Protein AF-A0A3N5KPF3-F1 (afdb_monomer)

Nearest PDB structures (foldseek):
  2k7v-assembly1_B  TM=4.616E-01  e=2.355E+00  Escherichia coli K-12

Structure (mmCIF, N/CA/C/O backbone):
data_AF-A0A3N5KPF3-F1
#
_entry.id   AF-A0A3N5KPF3-F1
#
loop_
_atom_site.group_PDB
_atom_site.id
_atom_site.type_symbol
_atom_site.label_atom_id
_atom_site.label_alt_id
_atom_site.label_comp_id
_atom_site.label_asym_id
_atom_site.label_entity_id
_atom_site.label_seq_id
_atom_site.pdbx_PDB_ins_code
_atom_site.Cartn_x
_atom_site.Cartn_y
_atom_site.Cartn_z
_atom_site.occupancy
_atom_site.B_iso_or_equiv
_atom_site.auth_seq_id
_atom_site.auth_comp_id
_atom_site.auth_asym_id
_atom_site.auth_atom_id
_atom_site.pdbx_PDB_model_num
ATOM 1 N N . MET A 1 1 ? 23.182 0.353 -42.468 1.00 71.81 1 MET A N 1
ATOM 2 C CA . MET A 1 1 ? 22.021 1.256 -42.286 1.00 71.81 1 MET A CA 1
ATOM 3 C C . MET A 1 1 ? 20.851 0.577 -41.574 1.00 71.81 1 MET A C 1
ATOM 5 O O . MET A 1 1 ? 20.342 1.160 -40.632 1.00 71.81 1 MET A O 1
ATOM 9 N N . LEU A 1 2 ? 20.479 -0.664 -41.917 1.00 77.62 2 LEU A N 1
ATOM 10 C CA . LEU A 1 2 ? 19.345 -1.364 -41.286 1.00 77.62 2 LEU A CA 1
ATOM 11 C C . LEU A 1 2 ? 19.468 -1.542 -39.756 1.00 77.62 2 LEU A C 1
ATOM 13 O O . LEU A 1 2 ? 18.526 -1.242 -39.032 1.00 77.62 2 LEU A O 1
ATOM 17 N N . ALA A 1 3 ? 20.638 -1.956 -39.254 1.00 81.56 3 ALA A N 1
ATOM 18 C CA . ALA A 1 3 ? 20.860 -2.152 -37.815 1.00 81.56 3 ALA A CA 1
ATOM 19 C C . ALA A 1 3 ? 20.742 -0.851 -36.998 1.00 81.56 3 ALA A C 1
ATOM 21 O O . ALA A 1 3 ? 20.241 -0.866 -35.881 1.00 81.56 3 ALA A O 1
ATOM 22 N N . LEU A 1 4 ? 21.151 0.284 -37.573 1.00 86.81 4 LEU A N 1
ATOM 23 C CA . LEU A 1 4 ? 21.055 1.587 -36.916 1.00 86.81 4 LEU A CA 1
ATOM 24 C C . LEU A 1 4 ? 19.591 2.029 -36.784 1.00 86.81 4 LEU A C 1
ATOM 26 O O . LEU A 1 4 ? 19.175 2.461 -35.714 1.00 86.81 4 LEU A O 1
ATOM 30 N N . ASN A 1 5 ? 18.792 1.840 -37.838 1.00 86.19 5 ASN A N 1
ATOM 31 C CA . ASN A 1 5 ? 17.363 2.146 -37.812 1.00 86.19 5 ASN A CA 1
ATOM 32 C C . ASN A 1 5 ? 16.627 1.263 -36.795 1.00 86.19 5 ASN A C 1
ATOM 34 O O . ASN A 1 5 ? 15.816 1.775 -36.035 1.00 86.19 5 ASN A O 1
ATOM 38 N N . VAL A 1 6 ? 16.941 -0.036 -36.725 1.00 90.44 6 VAL A N 1
ATOM 39 C CA . VAL A 1 6 ? 16.333 -0.957 -35.746 1.00 90.44 6 VAL A CA 1
ATOM 40 C C . VAL A 1 6 ? 16.638 -0.535 -34.309 1.00 90.44 6 VAL A C 1
ATOM 42 O O . VAL A 1 6 ? 15.730 -0.527 -33.486 1.00 90.44 6 VAL A O 1
ATOM 45 N N . THR A 1 7 ? 17.867 -0.120 -34.000 1.00 90.00 7 THR A N 1
ATOM 46 C CA . THR A 1 7 ? 18.212 0.361 -32.653 1.00 90.00 7 THR A CA 1
ATOM 47 C C . THR A 1 7 ? 17.540 1.697 -32.326 1.00 90.00 7 THR A C 1
ATOM 49 O O . THR A 1 7 ? 17.069 1.881 -31.206 1.00 90.00 7 THR A O 1
ATOM 52 N N . ILE A 1 8 ? 17.432 2.611 -33.298 1.00 91.50 8 ILE A N 1
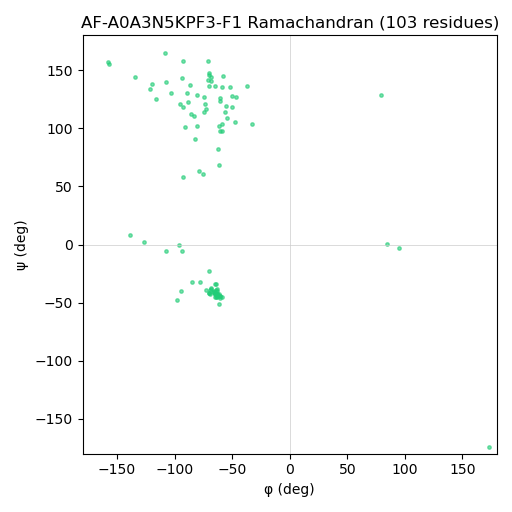ATOM 53 C CA . ILE A 1 8 ? 16.728 3.895 -33.134 1.00 91.50 8 ILE A CA 1
ATOM 54 C C . ILE A 1 8 ? 15.231 3.668 -32.897 1.00 91.50 8 ILE A C 1
ATOM 56 O O . ILE A 1 8 ? 14.667 4.258 -31.980 1.00 91.50 8 ILE A O 1
ATOM 60 N N . TYR A 1 9 ? 14.588 2.787 -33.670 1.00 91.25 9 TYR A N 1
ATOM 61 C CA . TYR A 1 9 ? 13.190 2.421 -33.445 1.00 91.25 9 TYR A CA 1
ATOM 62 C C . TYR A 1 9 ? 13.011 1.633 -32.149 1.00 91.25 9 TYR A C 1
ATOM 64 O O . TYR A 1 9 ? 12.042 1.871 -31.447 1.00 91.25 9 TYR A O 1
ATOM 72 N N . GLY A 1 10 ? 13.942 0.752 -31.779 1.00 90.94 10 GLY A N 1
ATOM 73 C CA . GLY A 1 10 ? 13.900 0.023 -30.512 1.00 90.94 10 GLY A CA 1
ATOM 74 C C . GLY A 1 10 ? 13.947 0.966 -29.311 1.00 90.94 10 GLY A C 1
ATOM 75 O O . GLY A 1 10 ? 13.060 0.927 -28.463 1.00 90.94 10 GLY A O 1
ATOM 76 N N . LEU A 1 11 ? 14.923 1.879 -29.276 1.00 93.44 11 LEU A N 1
ATOM 77 C CA . LEU A 1 11 ? 15.019 2.897 -28.228 1.00 93.44 11 LEU A CA 1
ATOM 78 C C . LEU A 1 11 ? 13.823 3.861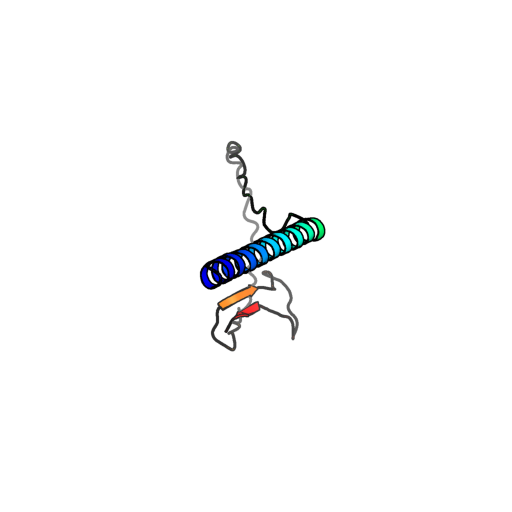 -28.264 1.00 93.44 11 LEU A C 1
ATOM 80 O O . LEU A 1 11 ? 13.290 4.209 -27.215 1.00 93.44 11 LEU A O 1
ATOM 84 N N . GLY A 1 12 ? 13.364 4.249 -29.457 1.00 94.19 12 GLY A N 1
ATOM 85 C CA . GLY A 1 12 ? 12.209 5.126 -29.644 1.00 94.19 12 GLY A CA 1
ATOM 86 C C . GLY A 1 12 ? 10.885 4.498 -29.201 1.00 94.19 12 GLY A C 1
ATOM 87 O O . GLY A 1 12 ? 10.087 5.168 -28.556 1.00 94.19 12 GLY A O 1
ATOM 88 N N . ILE A 1 13 ? 10.658 3.213 -29.482 1.00 94.62 13 ILE A N 1
ATOM 89 C CA . ILE A 1 13 ? 9.462 2.472 -29.058 1.00 94.62 13 ILE A CA 1
ATOM 90 C C . ILE A 1 13 ? 9.490 2.251 -27.548 1.00 94.62 13 ILE A C 1
ATOM 92 O O . ILE A 1 13 ? 8.463 2.437 -26.904 1.00 94.62 13 ILE A O 1
ATOM 96 N N . VAL A 1 14 ? 10.645 1.916 -26.963 1.00 95.69 14 VAL A N 1
ATOM 97 C CA . VAL A 1 14 ? 10.780 1.800 -25.501 1.00 95.69 14 VAL A CA 1
ATOM 98 C C . VAL A 1 14 ? 10.533 3.152 -24.833 1.00 95.69 14 VAL A C 1
ATOM 100 O O . VAL A 1 14 ? 9.772 3.226 -23.874 1.00 95.69 14 VAL A O 1
ATOM 103 N N . PHE A 1 15 ? 11.098 4.238 -25.365 1.00 96.12 15 PHE A N 1
ATOM 104 C CA . PHE A 1 15 ? 10.863 5.588 -24.854 1.00 96.12 15 PHE A CA 1
ATOM 105 C C . PHE A 1 15 ? 9.393 6.012 -24.987 1.00 96.12 15 PHE A C 1
ATOM 107 O O . PHE A 1 15 ? 8.818 6.537 -24.037 1.00 96.12 15 PHE A O 1
ATOM 114 N N . LEU A 1 16 ? 8.755 5.730 -26.127 1.00 95.44 16 LEU A N 1
ATOM 115 C CA . LEU A 1 16 ? 7.336 6.005 -26.347 1.00 95.44 16 LEU A CA 1
ATOM 116 C C . LEU A 1 16 ? 6.452 5.174 -25.410 1.00 95.44 16 LEU A C 1
ATOM 118 O O . LEU A 1 16 ? 5.518 5.712 -24.824 1.00 95.44 16 LEU A O 1
ATOM 122 N N . ALA A 1 17 ? 6.759 3.890 -25.220 1.00 96.00 17 ALA A N 1
ATOM 123 C CA . ALA A 1 17 ? 6.040 3.017 -24.299 1.00 96.00 17 ALA A CA 1
ATOM 124 C C . ALA A 1 17 ? 6.172 3.498 -22.847 1.00 96.00 17 ALA A C 1
ATOM 126 O O . ALA A 1 17 ? 5.173 3.548 -22.131 1.00 96.00 17 ALA A O 1
ATOM 127 N N . LEU A 1 18 ? 7.370 3.919 -22.426 1.00 96.19 18 LEU A N 1
ATOM 128 C CA . LEU A 1 18 ? 7.589 4.512 -21.107 1.00 96.19 18 LEU A CA 1
ATOM 129 C C . LEU A 1 18 ? 6.843 5.838 -20.949 1.00 96.19 18 LEU A C 1
ATOM 131 O O . LEU A 1 18 ? 6.235 6.054 -19.908 1.00 96.19 18 LEU A O 1
ATOM 135 N N . LEU A 1 19 ? 6.829 6.698 -21.971 1.00 96.81 19 LEU A N 1
ATOM 136 C CA . LEU A 1 19 ? 6.087 7.959 -21.943 1.00 96.81 19 LEU A CA 1
ATOM 137 C C . LEU A 1 19 ? 4.578 7.719 -21.824 1.00 96.81 19 LEU A C 1
ATOM 139 O O . LEU A 1 19 ? 3.922 8.342 -20.991 1.00 96.81 19 LEU A O 1
ATOM 143 N N . VAL A 1 20 ? 4.031 6.779 -22.597 1.00 96.56 20 VAL A N 1
ATOM 144 C CA . VAL A 1 20 ? 2.616 6.389 -22.514 1.00 96.56 20 VAL A CA 1
ATOM 145 C C . VAL A 1 20 ? 2.292 5.795 -21.142 1.00 96.56 20 VAL A C 1
ATOM 147 O O . VAL A 1 20 ? 1.279 6.166 -20.553 1.00 96.56 20 VAL A O 1
ATOM 150 N N . LEU A 1 21 ? 3.157 4.937 -20.593 1.00 96.25 21 LEU A N 1
ATOM 151 C CA . LEU A 1 21 ? 3.004 4.391 -19.243 1.00 96.25 21 LEU A CA 1
ATOM 152 C C . LEU A 1 21 ? 3.010 5.503 -18.181 1.00 96.25 21 LEU A C 1
ATOM 154 O O . LEU A 1 21 ? 2.152 5.514 -17.303 1.00 96.25 21 LEU A O 1
ATOM 158 N N . MET A 1 22 ? 3.929 6.466 -18.285 1.00 96.31 22 MET A N 1
ATOM 159 C CA . MET A 1 22 ? 4.030 7.610 -17.372 1.00 96.31 22 MET A CA 1
ATOM 160 C C . MET A 1 22 ? 2.741 8.447 -17.397 1.00 96.31 22 MET A C 1
ATOM 162 O O . MET A 1 22 ? 2.167 8.737 -16.348 1.00 96.31 22 MET A O 1
ATOM 166 N N . VAL A 1 23 ? 2.219 8.747 -18.592 1.00 96.31 23 VAL A N 1
ATOM 167 C CA . VAL A 1 23 ? 0.949 9.469 -18.772 1.00 96.31 23 VAL A CA 1
ATOM 168 C C . VAL A 1 23 ? -0.238 8.662 -18.241 1.00 96.31 23 VAL A C 1
ATOM 170 O O . VAL A 1 23 ? -1.091 9.225 -17.557 1.00 96.31 23 VAL A O 1
ATOM 173 N N . ALA A 1 24 ? -0.293 7.353 -18.494 1.00 95.44 24 ALA A N 1
ATOM 174 C CA . ALA A 1 24 ? -1.353 6.487 -17.981 1.00 95.44 24 ALA A CA 1
ATOM 175 C C . ALA A 1 24 ? -1.381 6.487 -16.445 1.00 95.44 24 ALA A C 1
ATOM 177 O O . ALA A 1 24 ? -2.446 6.656 -15.853 1.00 95.44 24 ALA A O 1
ATOM 178 N N . ILE A 1 25 ? -0.216 6.392 -15.796 1.00 94.12 25 ILE A N 1
ATOM 179 C CA . ILE A 1 25 ? -0.097 6.460 -14.334 1.00 94.12 25 ILE A CA 1
ATOM 180 C C . ILE A 1 25 ? -0.493 7.849 -13.817 1.00 94.12 25 ILE A C 1
ATOM 182 O O . ILE A 1 25 ? -1.211 7.937 -12.826 1.00 94.12 25 ILE A O 1
ATOM 186 N N . MET A 1 26 ? -0.102 8.941 -14.485 1.00 93.31 26 MET A N 1
ATOM 187 C CA . MET A 1 26 ? -0.538 10.295 -14.108 1.00 93.31 26 MET A CA 1
ATOM 188 C C . MET A 1 26 ? -2.052 10.482 -14.241 1.00 93.31 26 MET A C 1
ATOM 190 O O . MET A 1 26 ? -2.660 11.147 -13.406 1.00 93.31 26 MET A O 1
ATOM 194 N N . LEU A 1 27 ? -2.675 9.913 -15.273 1.00 93.62 27 LEU A N 1
ATOM 195 C CA . LEU A 1 27 ? -4.121 9.982 -15.473 1.00 93.62 27 LEU A CA 1
ATOM 196 C C . LEU A 1 27 ? -4.869 9.142 -14.441 1.00 93.62 27 LEU A C 1
ATOM 198 O O . LEU A 1 27 ? -5.847 9.633 -13.888 1.00 93.62 27 LEU A O 1
ATOM 202 N N . LEU A 1 28 ? -4.387 7.937 -14.129 1.00 92.06 28 LEU A N 1
ATOM 203 C CA . LEU A 1 28 ? -4.933 7.118 -13.047 1.00 92.06 28 LEU A CA 1
ATOM 204 C C . LEU A 1 28 ? -4.745 7.799 -11.690 1.00 92.06 28 LEU A C 1
ATOM 206 O O . LEU A 1 28 ? -5.700 7.889 -10.932 1.00 92.06 28 LEU A O 1
ATOM 210 N N . GLY A 1 29 ? -3.565 8.349 -11.402 1.00 88.06 29 GLY A N 1
ATOM 211 C CA . GLY A 1 29 ? -3.297 9.094 -10.172 1.00 88.06 29 GLY A CA 1
ATOM 212 C C . GLY A 1 29 ? -4.153 10.354 -10.054 1.00 88.06 29 GLY A C 1
ATOM 213 O O . GLY A 1 29 ? -4.682 10.641 -8.985 1.00 88.06 29 GLY A O 1
ATOM 214 N N . LYS A 1 30 ? -4.370 11.083 -11.155 1.00 87.31 30 LYS A N 1
ATOM 215 C CA . LYS A 1 30 ? -5.239 12.267 -11.179 1.00 87.31 30 LYS A CA 1
ATOM 216 C C . LYS A 1 30 ? -6.721 11.903 -11.087 1.00 87.31 30 LYS A C 1
ATOM 218 O O . LYS A 1 30 ? -7.452 12.581 -10.376 1.00 87.31 30 LYS A O 1
ATOM 223 N N . ALA A 1 31 ? -7.161 10.830 -11.742 1.00 87.31 31 ALA A N 1
ATOM 224 C CA . ALA A 1 31 ? -8.517 10.299 -11.614 1.00 87.31 31 ALA A CA 1
ATOM 225 C C . ALA A 1 31 ? -8.776 9.765 -10.198 1.00 87.31 31 ALA A C 1
ATOM 227 O O . ALA A 1 31 ? -9.823 10.026 -9.622 1.00 87.31 31 ALA A O 1
ATOM 228 N N . PHE A 1 32 ? -7.801 9.097 -9.585 1.00 82.44 32 PHE A N 1
ATOM 229 C CA . PHE A 1 32 ? -7.892 8.653 -8.200 1.00 82.44 32 PHE A CA 1
ATOM 230 C C . PHE A 1 32 ? -7.860 9.835 -7.223 1.00 82.44 32 PHE A C 1
ATOM 232 O O . PHE A 1 32 ? -8.637 9.858 -6.277 1.00 82.44 32 PHE A O 1
ATOM 239 N N . SER A 1 33 ? -7.036 10.856 -7.481 1.00 77.94 33 SER A N 1
ATOM 240 C CA . SER A 1 33 ? -6.999 12.098 -6.697 1.00 77.94 33 SER A CA 1
ATOM 241 C C . SER A 1 33 ? -8.301 12.897 -6.798 1.00 77.94 33 SER A C 1
ATOM 243 O O . SER A 1 33 ? -8.697 13.520 -5.816 1.00 77.94 33 SER A O 1
ATOM 245 N N . VAL A 1 34 ? -8.980 12.872 -7.953 1.00 80.12 34 VAL A N 1
ATOM 246 C CA . VAL A 1 34 ? -10.288 13.523 -8.126 1.00 80.12 34 VAL A CA 1
ATOM 247 C C . VAL A 1 34 ? -11.427 12.695 -7.520 1.00 80.12 34 VAL A C 1
ATOM 249 O O . VAL A 1 34 ? -12.381 13.276 -7.018 1.00 80.12 34 VAL A O 1
ATOM 252 N N . ALA A 1 35 ? -11.320 11.360 -7.526 1.00 76.12 35 ALA A N 1
ATOM 253 C CA . ALA A 1 35 ? -12.343 10.448 -7.008 1.00 76.12 35 ALA A CA 1
ATOM 254 C C . ALA A 1 35 ? -12.256 10.206 -5.489 1.00 76.12 35 ALA A C 1
ATOM 256 O O . ALA A 1 35 ? -13.282 10.009 -4.848 1.00 76.12 35 ALA A O 1
ATOM 257 N N . THR A 1 36 ? -11.054 10.236 -4.908 1.00 72.12 36 THR A N 1
ATOM 258 C CA . THR A 1 36 ? -10.805 9.931 -3.480 1.00 72.12 36 THR A CA 1
ATOM 259 C C . THR A 1 36 ? -10.747 11.194 -2.613 1.00 72.12 36 THR A C 1
ATOM 261 O O . THR A 1 36 ? -10.611 11.112 -1.398 1.00 72.12 36 THR A O 1
ATOM 264 N N . GLY A 1 37 ? -10.907 12.374 -3.216 1.00 57.44 37 GLY A N 1
ATOM 265 C CA . GLY A 1 37 ? -10.853 13.647 -2.506 1.00 57.44 37 GLY A CA 1
ATOM 266 C C . GLY A 1 37 ? -9.413 14.086 -2.239 1.00 57.44 37 GLY A C 1
ATOM 267 O O . GLY A 1 37 ? -8.571 13.351 -1.722 1.00 57.44 37 GLY A O 1
ATOM 268 N N . LYS A 1 38 ? -9.110 15.324 -2.622 1.00 56.75 38 LYS A N 1
ATOM 269 C CA . LYS A 1 38 ? -7.824 15.994 -2.417 1.00 56.75 38 LYS A CA 1
ATOM 270 C C . LYS A 1 38 ? -7.681 16.427 -0.951 1.00 56.75 38 LYS A C 1
ATOM 272 O O . LYS A 1 38 ? -7.534 17.614 -0.702 1.00 56.75 38 LYS A O 1
ATOM 277 N N . ASP A 1 39 ? -7.710 15.483 -0.009 1.00 53.97 39 ASP A N 1
ATOM 278 C CA . ASP A 1 39 ? -7.717 15.794 1.433 1.00 53.97 39 ASP A CA 1
ATOM 279 C C . ASP A 1 39 ? -6.834 14.889 2.308 1.00 53.97 39 ASP A C 1
ATOM 281 O O . ASP A 1 39 ? -6.853 15.024 3.524 1.00 53.97 39 ASP A O 1
ATOM 285 N N . LEU A 1 40 ? -5.998 14.009 1.739 1.00 50.88 40 LEU A N 1
ATOM 286 C CA . LEU A 1 40 ? -5.057 13.207 2.550 1.00 50.88 40 LEU A CA 1
ATOM 287 C C . LEU A 1 40 ? -3.582 13.629 2.439 1.00 50.88 40 LEU A C 1
ATOM 289 O O . LEU A 1 40 ? -2.748 13.104 3.170 1.00 50.88 40 LEU A O 1
ATOM 293 N N . LEU A 1 41 ? -3.236 14.579 1.559 1.00 54.03 41 LEU A N 1
ATOM 294 C CA . LEU A 1 41 ? -1.854 15.081 1.417 1.00 54.03 41 LEU A CA 1
ATOM 295 C C . LEU A 1 41 ? -1.719 16.607 1.518 1.00 54.03 41 LEU A C 1
ATOM 297 O O . LEU A 1 41 ? -0.612 17.129 1.416 1.00 54.03 41 LEU A O 1
ATOM 301 N N . SER A 1 42 ? -2.811 17.338 1.759 1.00 46.97 42 SER A N 1
ATOM 302 C CA . SER A 1 42 ? -2.736 18.768 2.074 1.00 46.97 42 SER A CA 1
ATOM 303 C C . SER A 1 42 ? -2.677 18.987 3.585 1.00 46.97 42 SER A C 1
ATOM 305 O O . SER A 1 42 ? -3.485 19.721 4.144 1.00 46.97 42 SER A O 1
ATOM 307 N N . THR A 1 43 ? -1.675 18.409 4.249 1.00 47.81 43 THR A N 1
ATOM 308 C CA . THR A 1 43 ? -1.230 18.897 5.566 1.00 47.81 43 THR A CA 1
ATOM 309 C C . THR A 1 43 ? -0.353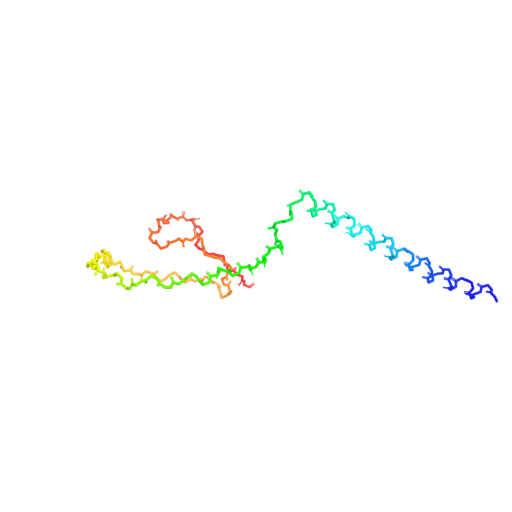 20.128 5.343 1.00 47.81 43 THR A C 1
ATOM 311 O O . THR A 1 43 ? 0.849 20.141 5.593 1.00 47.81 43 THR A O 1
ATOM 314 N N . GL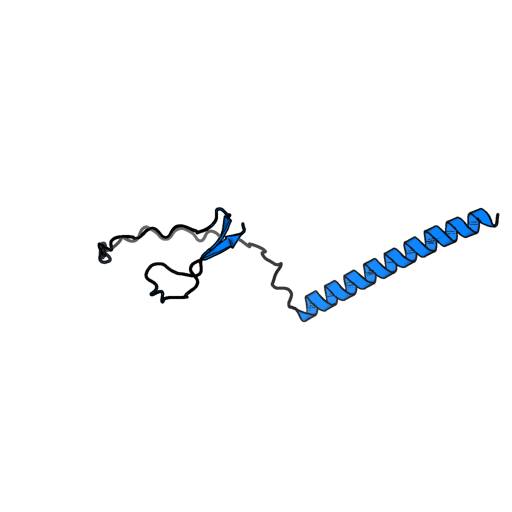Y A 1 44 ? -0.967 21.171 4.788 1.00 47.31 44 GLY A N 1
ATOM 315 C CA . GLY A 1 44 ? -0.423 22.516 4.771 1.00 47.31 44 GLY A CA 1
ATOM 316 C C . GLY A 1 44 ? -0.754 23.158 6.104 1.00 47.31 44 GLY A C 1
ATOM 317 O O . GLY A 1 44 ? -1.821 23.739 6.266 1.00 47.31 44 GLY A O 1
ATOM 318 N N . THR A 1 45 ? 0.154 23.010 7.064 1.00 47.25 45 THR A N 1
ATOM 319 C CA . THR A 1 45 ? 0.148 23.792 8.298 1.00 47.25 45 THR A CA 1
ATOM 320 C C . THR A 1 45 ? 0.281 25.274 7.931 1.00 47.25 45 THR A C 1
ATOM 322 O O . THR A 1 45 ? 1.362 25.780 7.640 1.00 47.25 45 THR A O 1
ATOM 325 N N . THR A 1 46 ? -0.835 25.994 7.869 1.00 40.81 46 THR A N 1
ATOM 326 C CA . THR A 1 46 ? -0.806 27.443 8.054 1.00 40.81 46 THR A CA 1
ATOM 327 C C . THR A 1 46 ? -1.022 27.682 9.532 1.00 40.81 46 THR A C 1
ATOM 329 O O . THR A 1 46 ? -2.129 27.541 10.049 1.00 40.81 46 THR A O 1
ATOM 332 N N . ALA A 1 47 ? 0.101 27.959 10.188 1.00 51.47 47 ALA A N 1
ATOM 333 C CA . ALA A 1 47 ? 0.228 28.367 11.571 1.00 51.47 47 ALA A CA 1
ATOM 334 C C . ALA A 1 47 ? -0.919 29.295 12.015 1.00 51.47 47 ALA A C 1
ATOM 336 O O . ALA A 1 47 ? -1.238 30.250 11.297 1.00 51.47 47 ALA A O 1
ATOM 337 N N . PRO A 1 48 ? -1.498 29.084 13.211 1.00 45.38 48 PRO A N 1
ATOM 338 C CA . PRO A 1 48 ? -2.277 30.115 13.868 1.00 45.38 48 PRO A CA 1
ATOM 339 C C . PRO A 1 48 ? -1.404 31.363 14.000 1.00 45.38 48 PRO A C 1
ATOM 341 O O . PRO A 1 48 ? -0.334 31.331 14.611 1.00 45.38 48 PRO A O 1
ATOM 344 N N . ALA A 1 49 ? -1.851 32.457 13.388 1.00 45.38 49 ALA A N 1
ATOM 345 C CA . ALA A 1 49 ? -1.324 33.778 13.667 1.00 45.38 49 ALA A CA 1
ATOM 346 C C . ALA A 1 49 ? -1.333 33.984 15.187 1.00 45.38 49 ALA A C 1
ATOM 348 O O . ALA A 1 49 ? -2.357 33.762 15.836 1.00 45.38 49 ALA A O 1
ATOM 349 N N . ALA A 1 50 ? -0.186 34.374 15.748 1.00 51.72 50 ALA A N 1
ATOM 350 C CA . ALA A 1 50 ? -0.074 34.765 17.142 1.00 51.72 50 ALA A CA 1
ATOM 351 C C . ALA A 1 50 ? -1.022 35.946 17.397 1.00 51.72 50 ALA A C 1
ATOM 353 O O . ALA A 1 50 ? -0.715 37.094 17.076 1.00 51.72 50 ALA A O 1
ATOM 354 N N . ALA A 1 51 ? -2.202 35.640 17.933 1.00 51.69 51 ALA A N 1
ATOM 355 C CA . ALA A 1 51 ? -3.100 36.627 18.496 1.00 51.69 51 ALA A CA 1
ATOM 356 C C . ALA A 1 51 ? -2.473 37.156 19.802 1.00 51.69 51 ALA A C 1
ATOM 358 O O . ALA A 1 51 ? -1.922 36.364 20.574 1.00 51.69 51 ALA A O 1
ATOM 359 N N . PRO A 1 52 ? -2.501 38.478 20.040 1.00 51.66 52 PRO A N 1
ATOM 360 C CA . PRO A 1 52 ? -1.845 39.102 21.182 1.00 51.66 52 PRO A CA 1
ATOM 361 C C . PRO A 1 52 ? -2.377 38.539 22.503 1.00 51.66 52 PRO A C 1
ATOM 363 O O . PRO A 1 52 ? -3.583 38.368 22.674 1.00 51.66 52 PRO A O 1
ATOM 366 N N . ALA A 1 53 ? -1.445 38.255 23.417 1.00 55.44 53 ALA A N 1
ATOM 367 C CA . ALA A 1 53 ? -1.694 37.687 24.735 1.00 55.44 53 ALA A CA 1
ATOM 368 C C . ALA A 1 53 ? -2.792 38.461 25.493 1.00 55.44 53 ALA A C 1
ATOM 370 O O . ALA A 1 53 ? -2.606 39.647 25.786 1.00 55.44 53 ALA A O 1
ATOM 371 N N . PRO A 1 54 ? -3.914 37.811 25.848 1.00 56.91 54 PRO A N 1
ATOM 372 C CA . PRO A 1 54 ? -4.839 38.345 26.831 1.00 56.91 54 PRO A CA 1
ATOM 373 C C . PRO A 1 54 ? -4.141 38.401 28.202 1.00 56.91 54 PRO A C 1
ATOM 375 O O . PRO A 1 54 ? -3.437 37.453 28.562 1.00 56.91 54 PRO A O 1
ATOM 378 N N . PRO A 1 55 ? -4.294 39.499 28.960 1.00 51.34 55 PRO A N 1
ATOM 379 C CA . PRO A 1 55 ? -3.671 39.672 30.268 1.00 51.34 55 PRO A CA 1
ATOM 380 C C . PRO A 1 55 ? -4.072 38.553 31.234 1.00 51.34 55 PRO A C 1
ATOM 382 O O . PRO A 1 55 ? -5.200 38.064 31.193 1.00 51.34 55 PRO A O 1
ATOM 385 N N . ALA A 1 56 ? -3.120 38.171 32.093 1.00 56.59 56 ALA A N 1
ATOM 386 C CA . ALA A 1 56 ? -3.271 37.167 33.138 1.00 56.59 56 ALA A CA 1
ATOM 387 C C . ALA A 1 56 ? -4.563 37.399 33.935 1.00 56.59 56 ALA A C 1
ATOM 389 O O . ALA A 1 56 ? -4.653 38.328 34.737 1.00 56.59 56 ALA A O 1
ATOM 390 N N . ALA A 1 57 ? -5.559 36.553 33.680 1.00 51.81 57 ALA A N 1
ATOM 391 C CA . ALA A 1 57 ? -6.747 36.438 34.500 1.00 51.81 57 ALA A CA 1
ATOM 392 C C . ALA A 1 57 ? -6.456 35.408 35.594 1.00 51.81 57 ALA A C 1
ATOM 394 O O . ALA A 1 57 ? -6.059 34.277 35.315 1.00 51.81 57 ALA A O 1
ATOM 395 N N . GLU A 1 58 ? -6.597 35.862 36.832 1.00 58.62 58 GLU A N 1
ATOM 396 C CA . GLU A 1 58 ? -6.420 35.129 38.079 1.00 58.62 58 GLU A CA 1
ATOM 397 C C . GLU A 1 58 ? -7.135 33.770 38.043 1.00 58.62 58 GLU A C 1
ATOM 399 O O . GLU A 1 58 ? -8.328 33.694 37.756 1.00 58.62 58 GLU A O 1
ATOM 404 N N . SER A 1 59 ? -6.401 32.695 38.336 1.00 51.12 59 SER A N 1
ATOM 405 C CA . SER A 1 59 ? -6.951 31.344 38.463 1.00 51.12 59 SER A CA 1
ATOM 406 C C . SER A 1 59 ? -7.757 31.212 39.767 1.00 51.12 59 SER A C 1
ATOM 408 O O . SER A 1 59 ? -7.156 31.290 40.842 1.00 51.12 59 SER A O 1
ATOM 410 N N . PRO A 1 60 ? -9.082 30.968 39.730 1.00 54.91 60 PRO A N 1
ATOM 411 C CA . PRO A 1 60 ? -9.817 30.457 40.883 1.00 54.91 60 PRO A CA 1
ATOM 412 C C . PRO A 1 60 ? -9.442 28.982 41.161 1.00 54.91 60 PRO A C 1
ATOM 414 O O . PRO A 1 60 ? -8.890 28.302 40.293 1.00 54.91 60 PRO A O 1
ATOM 417 N N . PRO A 1 61 ? -9.656 28.508 42.400 1.00 50.09 61 PRO A N 1
ATOM 418 C CA . PRO A 1 61 ? -8.839 27.483 43.043 1.00 50.09 61 PRO A CA 1
ATOM 419 C C . PRO A 1 61 ? -8.991 26.083 42.446 1.00 50.09 61 PRO A C 1
ATOM 421 O O . PRO A 1 61 ? -10.079 25.664 42.064 1.00 50.09 61 PRO A O 1
ATOM 424 N N . THR A 1 62 ? -7.865 25.363 42.461 1.00 56.41 62 THR A N 1
ATOM 425 C CA . THR A 1 62 ? -7.702 23.920 42.261 1.00 56.41 62 THR A CA 1
ATOM 426 C C . THR A 1 62 ? -8.891 23.121 42.789 1.00 56.41 62 THR A C 1
ATOM 428 O O . THR A 1 62 ? -8.999 22.863 43.989 1.00 56.41 62 THR A O 1
ATOM 431 N N . GLU A 1 63 ? -9.742 22.668 41.874 1.00 52.16 63 GLU A N 1
ATOM 432 C CA . GLU A 1 63 ? -10.635 21.549 42.126 1.00 52.16 63 GLU A CA 1
ATOM 433 C C . GLU A 1 63 ? -9.817 20.269 41.939 1.00 52.16 63 GLU A C 1
ATOM 435 O O . GLU A 1 63 ? -9.449 19.865 40.835 1.00 52.16 63 GLU A O 1
ATOM 440 N N . SER A 1 64 ? -9.430 19.688 43.070 1.00 54.34 64 SER A N 1
ATOM 441 C CA . SER A 1 64 ? -8.773 18.395 43.160 1.00 54.34 64 SER A CA 1
ATOM 442 C C . 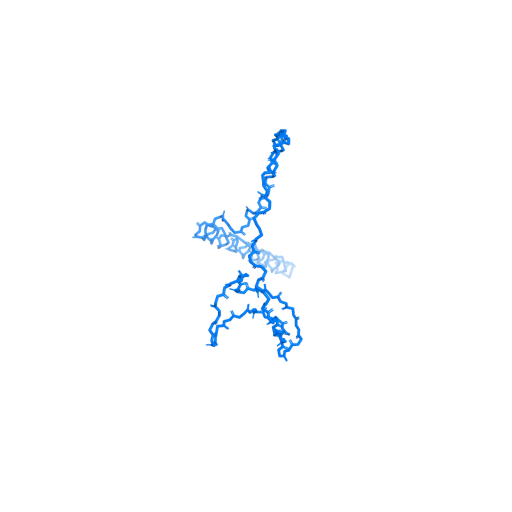SER A 1 64 ? -9.671 17.327 42.538 1.0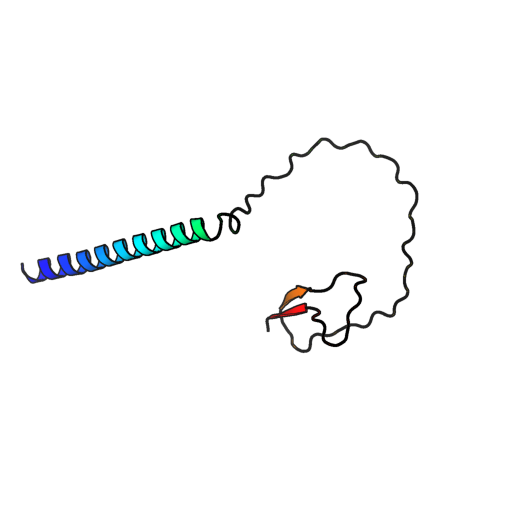0 54.34 64 SER A C 1
ATOM 444 O O . SER A 1 64 ? -10.638 16.887 43.165 1.00 54.34 64 SER A O 1
ATOM 446 N N . LEU A 1 65 ? -9.334 16.888 41.323 1.00 50.50 65 LEU A N 1
ATOM 447 C CA . LEU A 1 65 ? -9.815 15.614 40.795 1.00 50.50 65 LEU A CA 1
ATOM 448 C C . LEU A 1 65 ? -9.515 14.535 41.845 1.00 50.50 65 LEU A C 1
ATOM 450 O O . LEU A 1 65 ? -8.415 14.551 42.414 1.00 50.50 65 LEU A O 1
ATOM 454 N N . PRO A 1 66 ? -10.460 13.624 42.136 1.00 53.91 66 PRO A N 1
ATOM 455 C CA . PRO A 1 66 ? -10.210 12.550 43.075 1.00 53.91 66 PRO A CA 1
ATOM 456 C C . PRO A 1 66 ? -8.982 11.790 42.586 1.00 53.91 66 PRO A C 1
ATOM 458 O O . PRO A 1 66 ? -8.991 11.172 41.521 1.00 53.91 66 PRO A O 1
ATOM 461 N N . VAL A 1 67 ? -7.912 11.875 43.375 1.00 53.56 67 VAL A N 1
ATOM 462 C CA . VAL A 1 67 ? -6.786 10.954 43.334 1.00 53.56 67 VAL A CA 1
ATOM 463 C C . VAL A 1 67 ? -7.350 9.591 43.695 1.00 53.56 67 VAL A C 1
ATOM 465 O O . VAL A 1 67 ? -7.351 9.171 44.848 1.00 53.56 67 VAL A O 1
ATOM 468 N N . ALA A 1 68 ? -7.928 8.933 42.695 1.00 49.66 68 ALA A N 1
ATOM 469 C CA . ALA A 1 68 ? -8.237 7.532 42.774 1.00 49.66 68 ALA A CA 1
ATOM 470 C C . ALA A 1 68 ? -6.887 6.846 42.971 1.00 49.66 68 ALA A C 1
ATOM 472 O O . ALA A 1 68 ? -6.053 6.750 42.070 1.00 49.66 68 ALA A O 1
ATOM 473 N N . SER A 1 69 ? -6.645 6.481 44.223 1.00 54.47 69 SER A N 1
ATOM 474 C CA . SER A 1 69 ? -5.650 5.525 44.660 1.00 54.47 69 SER A CA 1
ATOM 475 C C . SER A 1 69 ? -5.993 4.175 44.032 1.00 54.47 69 SER A C 1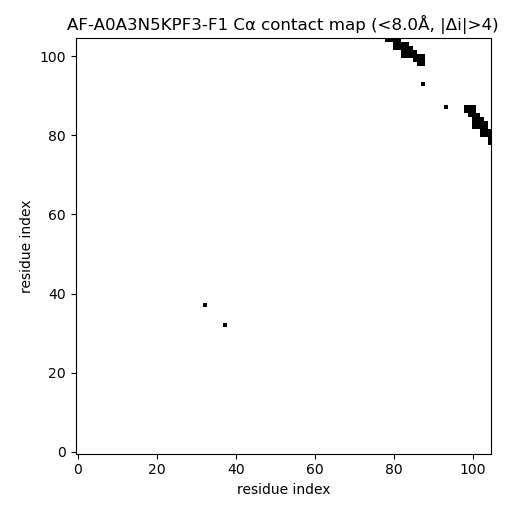
ATOM 477 O O . SER A 1 69 ? -6.474 3.267 44.704 1.00 54.47 69 SER A O 1
ATOM 479 N N . GLU A 1 70 ? -5.843 4.069 42.720 1.00 56.12 70 GLU A N 1
ATOM 480 C CA . GLU A 1 70 ? -6.043 2.828 41.996 1.00 56.12 70 GLU A CA 1
ATOM 481 C C . GLU A 1 70 ? -4.661 2.194 41.935 1.00 56.12 70 GLU A C 1
ATOM 483 O O . GLU A 1 70 ? -3.700 2.800 41.459 1.00 56.12 70 GLU A O 1
ATOM 488 N N . ALA A 1 71 ? 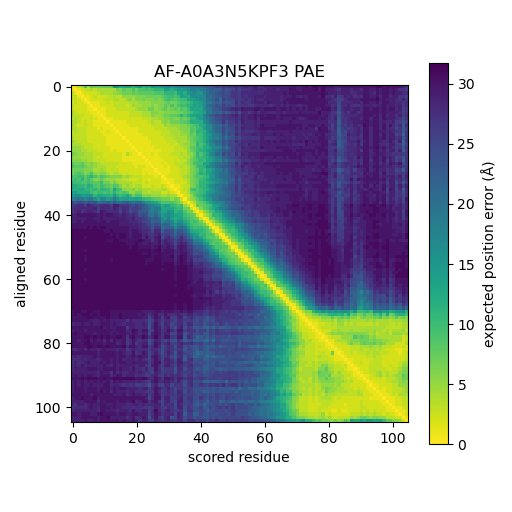-4.526 1.009 42.521 1.00 63.41 71 ALA A N 1
ATOM 489 C CA . ALA A 1 71 ? -3.350 0.190 42.307 1.00 63.41 71 ALA A CA 1
ATOM 490 C C . ALA A 1 71 ? -3.198 0.003 40.790 1.00 63.41 71 ALA A C 1
ATOM 492 O O . ALA A 1 71 ? -4.024 -0.645 40.152 1.00 63.41 71 ALA A O 1
ATOM 493 N N . TRP A 1 72 ? -2.191 0.647 40.206 1.00 67.88 72 TRP A N 1
ATOM 494 C CA . TRP A 1 72 ? -1.915 0.544 38.782 1.00 67.88 72 TRP A CA 1
ATOM 495 C C . TRP A 1 72 ? -1.308 -0.828 38.524 1.00 67.88 72 TRP A C 1
ATOM 497 O O . TRP A 1 72 ? -0.268 -1.165 39.091 1.00 67.88 72 TRP A O 1
ATOM 507 N N . GLU A 1 73 ? -1.954 -1.620 37.677 1.00 80.00 73 GLU A N 1
ATOM 508 C CA . GLU A 1 73 ? -1.392 -2.880 37.213 1.00 80.00 73 GLU A CA 1
ATOM 509 C C . GLU A 1 73 ? -0.693 -2.656 35.873 1.00 80.00 73 GLU A C 1
ATOM 511 O O . GLU A 1 73 ? -1.286 -2.177 34.903 1.00 80.00 73 GLU A O 1
ATOM 516 N N . THR A 1 74 ? 0.603 -2.961 35.828 1.00 83.69 74 THR A N 1
ATOM 517 C CA . THR A 1 74 ? 1.401 -2.817 34.611 1.00 83.69 74 THR A CA 1
ATOM 518 C C . THR A 1 74 ? 1.057 -3.938 33.639 1.00 83.69 74 THR A C 1
ATOM 520 O O . THR A 1 74 ? 1.387 -5.099 33.877 1.00 83.69 74 THR A O 1
ATOM 523 N N . VAL A 1 75 ? 0.456 -3.590 32.503 1.00 87.75 75 VAL A N 1
ATOM 524 C CA . VAL A 1 75 ? 0.233 -4.528 31.398 1.00 87.75 75 VAL A CA 1
ATOM 525 C C . VAL A 1 75 ? 1.502 -4.607 30.550 1.00 87.75 75 VAL A C 1
ATOM 527 O O . VAL A 1 75 ? 1.869 -3.647 29.873 1.00 87.75 75 VAL A O 1
ATOM 530 N N . ALA A 1 76 ? 2.189 -5.749 30.594 1.00 89.75 76 ALA A N 1
ATOM 531 C CA . ALA A 1 76 ? 3.369 -6.001 29.771 1.00 89.75 76 ALA A CA 1
ATOM 532 C C . ALA A 1 76 ? 2.977 -6.560 28.395 1.00 89.75 76 ALA A C 1
ATOM 534 O O . ALA A 1 76 ? 2.128 -7.448 28.292 1.00 89.75 76 ALA A O 1
ATOM 535 N N . ALA A 1 77 ? 3.622 -6.067 27.337 1.00 90.19 77 ALA A N 1
ATOM 536 C CA . ALA A 1 77 ? 3.441 -6.608 25.996 1.00 90.19 77 ALA A CA 1
ATOM 537 C C . ALA A 1 77 ? 4.043 -8.028 25.897 1.00 90.19 77 ALA A C 1
ATOM 539 O O . ALA A 1 77 ? 5.127 -8.266 26.434 1.00 90.19 77 ALA A O 1
ATOM 540 N N . PRO A 1 78 ? 3.384 -8.969 25.194 1.00 88.81 78 PRO A N 1
ATOM 541 C CA . PRO A 1 78 ? 3.865 -10.347 25.065 1.00 88.81 78 PRO A CA 1
ATOM 542 C C . PRO A 1 78 ? 5.127 -10.472 24.197 1.00 88.81 78 PRO A C 1
ATOM 544 O O . PRO A 1 78 ? 5.863 -11.447 24.329 1.00 88.81 78 PRO A O 1
ATOM 547 N N . LEU A 1 79 ? 5.371 -9.503 23.306 1.00 91.50 79 LEU A N 1
ATOM 548 C CA . LEU A 1 79 ? 6.513 -9.457 22.393 1.00 91.50 79 LEU A CA 1
ATOM 549 C C . LEU A 1 79 ? 7.141 -8.054 22.396 1.00 91.50 79 LEU A C 1
ATOM 551 O O . LEU A 1 79 ? 6.407 -7.066 22.501 1.00 91.50 79 LEU A O 1
ATOM 555 N N . PRO A 1 80 ? 8.479 -7.948 22.270 1.00 90.44 80 PRO A N 1
ATOM 556 C CA . PRO A 1 80 ? 9.135 -6.666 22.063 1.00 90.44 80 PRO A CA 1
ATOM 557 C C . PRO A 1 80 ? 8.777 -6.120 20.679 1.00 90.44 80 PRO A C 1
ATOM 559 O O . PRO A 1 80 ? 8.650 -6.877 19.721 1.00 90.44 80 PRO A O 1
ATOM 562 N N . GLY A 1 81 ? 8.636 -4.805 20.575 1.00 90.50 81 GLY A N 1
ATOM 563 C CA . GLY A 1 81 ? 8.228 -4.156 19.338 1.00 90.50 81 GLY A CA 1
ATOM 564 C C . GLY A 1 81 ? 7.978 -2.667 19.534 1.00 90.50 81 GLY A C 1
ATOM 565 O O . GLY A 1 81 ? 8.218 -2.127 20.619 1.00 90.50 81 GLY A O 1
ATOM 566 N N . LYS A 1 82 ? 7.492 -1.992 18.492 1.00 92.69 82 LYS A N 1
ATOM 567 C CA . LYS A 1 82 ? 7.157 -0.563 18.533 1.00 92.69 82 LYS A CA 1
ATOM 568 C C . LYS A 1 82 ? 5.643 -0.354 18.534 1.00 92.69 82 LYS A C 1
ATOM 570 O O . LYS A 1 82 ? 4.904 -1.021 17.821 1.00 92.69 82 LYS A O 1
ATOM 575 N N . ILE A 1 83 ? 5.173 0.601 19.334 1.00 93.38 83 ILE A N 1
ATOM 576 C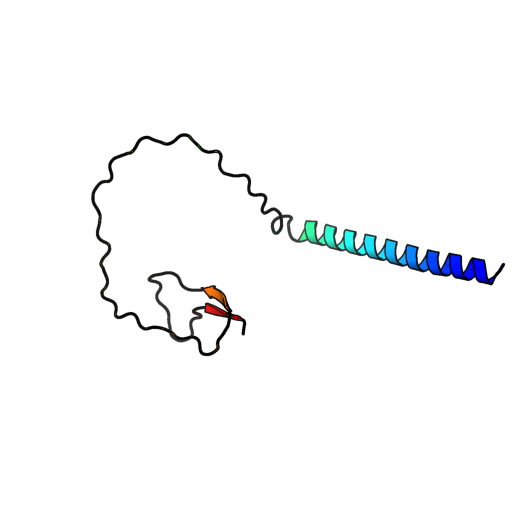 CA . ILE A 1 83 ? 3.749 0.946 19.389 1.00 93.38 83 ILE A CA 1
ATOM 577 C C . ILE A 1 83 ? 3.368 1.738 18.133 1.00 93.38 83 ILE A C 1
ATOM 579 O O . ILE A 1 83 ? 4.010 2.739 17.797 1.00 93.38 83 ILE A O 1
ATOM 583 N N . LEU A 1 84 ? 2.326 1.279 17.443 1.00 93.94 84 LEU A N 1
ATOM 584 C CA . LEU A 1 84 ? 1.731 1.949 16.287 1.00 93.94 84 LEU A CA 1
ATOM 585 C C . LEU A 1 84 ? 0.550 2.834 16.696 1.00 93.94 84 LEU A C 1
ATOM 587 O O . LEU A 1 84 ? 0.413 3.945 16.188 1.00 93.94 84 LEU A O 1
ATOM 591 N N . SER A 1 85 ? -0.279 2.365 17.630 1.00 90.44 85 SER A N 1
ATOM 592 C CA . SER A 1 85 ? -1.439 3.103 18.137 1.00 90.44 85 SER A CA 1
ATOM 593 C C . SER A 1 85 ? -1.862 2.619 19.527 1.00 90.44 85 SER A C 1
ATOM 595 O O . SER A 1 85 ? -1.608 1.477 19.913 1.00 90.44 85 SER A O 1
ATOM 597 N N . VAL A 1 86 ? -2.521 3.506 20.278 1.00 92.81 86 VAL A N 1
ATOM 598 C CA . VAL A 1 86 ? -3.175 3.213 21.562 1.00 92.81 86 VAL A CA 1
ATOM 599 C C . VAL A 1 86 ? -4.668 3.453 21.373 1.00 92.81 86 VAL A C 1
ATOM 601 O O . VAL A 1 86 ? -5.056 4.529 20.921 1.00 92.81 86 VAL A O 1
ATOM 604 N N . ALA A 1 87 ? -5.485 2.449 21.678 1.00 91.56 87 ALA A N 1
ATOM 605 C CA . ALA A 1 87 ? -6.923 2.463 21.411 1.00 91.56 87 ALA A CA 1
ATOM 606 C C . ALA A 1 87 ? -7.767 2.956 22.602 1.00 91.56 87 ALA A C 1
ATOM 608 O O . ALA A 1 87 ? -8.975 3.112 22.457 1.00 91.56 87 ALA A O 1
ATOM 609 N N . VAL A 1 88 ? -7.141 3.209 23.758 1.00 91.50 88 VAL A N 1
ATOM 610 C CA . VAL A 1 88 ? -7.818 3.497 25.034 1.00 91.50 88 VAL A CA 1
ATOM 611 C C . VAL A 1 88 ? -7.429 4.878 25.563 1.00 91.50 88 VAL A C 1
ATOM 613 O O . VAL A 1 88 ? -6.253 5.251 25.544 1.00 91.50 88 VAL A O 1
ATOM 616 N N . ALA A 1 89 ? -8.407 5.624 26.079 1.00 88.62 89 ALA A N 1
ATOM 617 C CA . ALA A 1 89 ? -8.197 6.895 26.767 1.00 88.62 89 ALA A CA 1
ATOM 618 C C . ALA A 1 89 ? -8.061 6.730 28.294 1.00 88.62 89 ALA A C 1
ATOM 620 O O . ALA A 1 89 ? -8.523 5.762 28.899 1.00 88.62 89 ALA A O 1
ATOM 621 N N . ALA A 1 90 ? -7.441 7.710 28.959 1.00 85.81 90 ALA A N 1
ATOM 622 C CA . ALA A 1 90 ? -7.312 7.693 30.415 1.00 85.81 90 ALA A CA 1
ATOM 623 C C . ALA A 1 90 ? -8.695 7.696 31.100 1.00 85.81 90 ALA A C 1
ATOM 625 O O . ALA A 1 90 ? -9.521 8.570 30.841 1.00 85.81 90 ALA A O 1
ATOM 626 N N . GLY A 1 91 ? -8.929 6.725 31.989 1.00 85.75 91 GLY A N 1
ATOM 627 C CA . GLY A 1 91 ? -10.197 6.558 32.712 1.00 85.75 91 GLY A CA 1
ATOM 628 C C . GLY A 1 91 ? -11.277 5.770 31.960 1.00 85.75 91 GLY A C 1
ATOM 629 O O . GLY A 1 91 ? -12.364 5.563 32.499 1.00 85.75 91 GLY A O 1
ATOM 630 N N . GLU A 1 92 ? -10.997 5.302 30.742 1.00 88.62 92 GLU A N 1
ATOM 631 C CA . GLU A 1 92 ? -11.924 4.482 29.966 1.00 88.62 92 GLU A CA 1
ATOM 632 C C . GLU A 1 92 ? -12.082 3.069 30.556 1.00 88.62 92 GLU A C 1
ATOM 634 O O . GLU A 1 92 ? -11.139 2.455 31.062 1.00 88.62 92 GLU A O 1
ATOM 639 N N . ARG A 1 93 ? -13.311 2.538 30.518 1.00 88.81 93 ARG A N 1
ATOM 640 C CA . ARG A 1 93 ? -13.628 1.187 31.001 1.00 88.81 93 ARG A CA 1
ATOM 641 C C . ARG A 1 93 ? -13.367 0.160 29.901 1.00 88.81 93 ARG A C 1
ATOM 643 O O . ARG A 1 93 ? -14.130 0.089 28.944 1.00 88.81 93 ARG A O 1
ATOM 650 N N . VAL A 1 94 ? -12.363 -0.688 30.107 1.00 90.31 94 VAL A N 1
ATOM 651 C CA . VAL A 1 94 ? -12.027 -1.816 29.223 1.00 90.31 94 VAL A CA 1
ATOM 652 C C . VAL A 1 94 ? -12.686 -3.119 29.688 1.00 90.31 94 VAL A C 1
ATOM 654 O O . VAL A 1 94 ? -12.808 -3.383 30.887 1.00 90.31 94 VAL A O 1
ATOM 657 N N . ARG A 1 95 ? -13.126 -3.952 28.743 1.00 92.62 95 ARG A N 1
ATOM 658 C CA . ARG A 1 95 ? -13.648 -5.306 28.976 1.00 92.62 95 ARG A CA 1
ATOM 659 C C . ARG A 1 95 ? -12.661 -6.358 28.488 1.00 92.62 95 ARG A C 1
ATOM 661 O O . ARG A 1 95 ? -11.736 -6.098 27.724 1.00 92.62 95 ARG A O 1
ATOM 668 N N . LYS A 1 96 ? -12.870 -7.599 28.929 1.00 90.56 96 LYS A N 1
ATOM 669 C CA . LYS A 1 96 ? -12.072 -8.731 28.460 1.00 90.56 96 LYS A CA 1
ATOM 670 C C . LYS A 1 96 ? -12.227 -8.889 26.945 1.00 90.56 96 LYS A C 1
ATOM 672 O O . LYS A 1 96 ? -13.334 -9.119 26.469 1.00 90.56 96 LYS A O 1
ATOM 677 N N . GLY A 1 97 ? -11.099 -8.859 26.241 1.00 90.56 97 GLY A N 1
ATOM 678 C CA . GLY A 1 97 ? -11.045 -8.987 24.786 1.00 90.56 97 GLY A CA 1
ATOM 679 C C . GLY A 1 97 ? -11.025 -7.654 24.041 1.00 90.56 97 GLY A C 1
ATOM 680 O O . GLY A 1 97 ? -10.894 -7.683 22.822 1.00 90.56 97 GLY A O 1
ATOM 681 N N . ASP A 1 98 ? -11.116 -6.522 24.744 1.00 93.38 98 ASP A N 1
ATOM 682 C CA . ASP A 1 98 ? -10.932 -5.213 24.122 1.00 93.38 98 ASP A CA 1
ATOM 683 C C . ASP A 1 98 ? -9.460 -5.001 23.738 1.00 93.38 98 ASP A C 1
ATOM 685 O O . ASP A 1 98 ? -8.531 -5.487 24.393 1.00 93.38 98 ASP A O 1
ATOM 689 N N . GLU A 1 99 ? -9.259 -4.266 22.650 1.00 92.75 99 GLU A N 1
ATOM 690 C CA . GLU A 1 99 ? -7.941 -3.915 22.140 1.00 92.75 99 GLU A CA 1
ATOM 691 C C . GLU A 1 99 ? -7.359 -2.735 22.926 1.00 92.75 99 GLU A C 1
ATOM 693 O O . GLU A 1 99 ? -8.011 -1.706 23.092 1.00 92.75 99 GLU A O 1
ATOM 698 N N . LEU A 1 100 ? -6.122 -2.880 23.411 1.00 93.00 100 LEU A N 1
ATOM 699 C CA . LEU A 1 100 ? -5.442 -1.835 24.185 1.00 93.00 100 LEU A CA 1
ATOM 700 C C . LEU A 1 100 ? -4.485 -1.015 23.311 1.00 93.00 100 LEU A C 1
ATOM 702 O O . LEU A 1 100 ? -4.488 0.218 23.343 1.00 93.00 100 LEU A O 1
ATOM 706 N N . CYS A 1 101 ? -3.656 -1.700 22.527 1.00 91.69 101 CYS A N 1
ATOM 707 C CA . CYS A 1 101 ? -2.675 -1.088 21.644 1.00 91.69 101 CYS A CA 1
ATOM 708 C C . CYS A 1 101 ? -2.263 -2.042 20.518 1.00 91.69 101 CYS A C 1
ATOM 710 O O . CYS A 1 101 ? -2.345 -3.264 20.657 1.00 91.69 101 CYS A O 1
ATOM 712 N N . VAL A 1 102 ? -1.774 -1.459 19.422 1.00 92.69 102 VAL A N 1
ATOM 713 C CA . VAL A 1 102 ? -1.179 -2.184 18.296 1.00 92.69 102 VAL A CA 1
ATOM 714 C C . VAL A 1 102 ? 0.334 -2.049 18.363 1.00 92.69 102 VAL A C 1
ATOM 716 O O . VAL A 1 102 ? 0.859 -0.933 18.444 1.00 92.69 102 VAL A O 1
ATOM 719 N N . THR A 1 103 ? 1.029 -3.179 18.258 1.00 91.75 103 THR A N 1
ATOM 720 C CA . THR A 1 103 ? 2.495 -3.249 18.266 1.00 91.75 103 THR A CA 1
ATOM 721 C C . THR A 1 103 ? 2.999 -3.890 16.971 1.00 91.75 103 THR A C 1
ATOM 723 O O . THR A 1 103 ? 2.473 -4.920 16.554 1.00 91.75 103 THR A O 1
ATOM 726 N N . GLU A 1 104 ? 4.018 -3.297 16.341 1.00 87.75 104 GLU A N 1
ATOM 727 C CA . GLU A 1 104 ? 4.809 -3.920 15.268 1.00 87.75 104 GLU A CA 1
ATOM 728 C C . GLU A 1 104 ? 5.994 -4.682 15.877 1.00 87.75 104 GLU A C 1
ATOM 730 O O . GLU A 1 104 ? 6.701 -4.128 16.724 1.00 87.75 104 GLU A O 1
ATOM 735 N N . ALA A 1 105 ? 6.186 -5.938 15.473 1.00 77.12 105 ALA A N 1
ATOM 736 C CA . ALA A 1 105 ? 7.260 -6.822 15.928 1.00 77.12 105 ALA A CA 1
ATOM 737 C C . ALA A 1 105 ? 8.137 -7.258 14.750 1.00 77.12 105 ALA A C 1
ATOM 739 O O . ALA A 1 105 ? 7.565 -7.504 13.662 1.00 77.12 105 ALA A O 1
#

Solvent-accessible surface area (backbone atoms only — not comparable to full-atom values): 7188 Å² total; per-residue (Å²): 112,70,70,58,52,50,51,53,49,50,55,48,51,52,51,49,50,50,52,52,52,52,52,51,50,50,50,51,52,49,50,46,41,68,73,70,50,86,72,86,80,71,84,70,83,74,72,82,74,86,70,80,82,77,75,90,73,83,82,80,77,88,78,75,71,82,79,73,86,63,86,81,77,86,83,76,73,96,64,80,64,48,80,76,47,71,71,66,61,94,90,61,89,80,58,94,88,61,76,57,63,43,69,51,114

Sequence (105 aa):
MLALNVTIYGLGIVFLALLVLMVAIMLLGKAFSVATGKDLLSTGTTAPAAAPAPPAAESPPTESLPVASEAWETVAAPLPGKILSVAVAAGERVRKGDELCVTEA

Secondary structure (DSSP, 8-state):
-HHHHHHHHHHHHHHHHHHHHHHHHHHHHHHHHHHS-TTSS---------PPPPP-PPPPP----------------SS--EEEEE---TT----TT---EEEE-

Radius of gyration: 29.88 Å; Cα contacts (8 Å, |Δi|>4): 30; chains: 1; bounding box: 36×50×87 Å

Foldseek 3Di:
DVVVVVVVVVVVVVVVVVVVVVVVVVVVVVVCCVVVDVPPPPPPDPDDDPDDDDPDDDDDDDPDDPPPPDPDDDDDDPDDFAWPDAPDDPPDDDDPPDDGTDGDD

Mean predicted aligned error: 20.49 Å

pLDDT: mean 76.98, std 18.35, range [40.81, 96.81]